Protein AF-A0A2V6YZN3-F1 (afdb_monomer_lite)

Secondary structure (DSSP, 8-state):
-GGGS--EEEEEEEEESS---BT-EEEEEEEEEEEETTEEEEEEEEEEEEEEE--THHHHHHHHTT--SEEEEEEEEEEEETGGGT-PPPGGGTTTS-SEEEEEEEEEEE-

pLDDT: mean 87.93, std 9.91, range [54.09, 97.25]

Foldseek 3Di:
DCVQVDWDWAFPDKAWQDDADAQDKTKIKTWTWIAHLNQTDTDIKIKIKHWHQADDPRQPVCVVVVWHSIKIKMKIKDKDFCVSNVHDDDPVCCVPDPRIDMDIDIDIDTD

Structure (mmCIF, N/CA/C/O backbone):
data_AF-A0A2V6YZN3-F1
#
_entry.id   AF-A0A2V6YZN3-F1
#
loop_
_atom_site.group_PDB
_atom_site.id
_atom_site.type_symbol
_atom_site.label_atom_id
_atom_site.label_alt_id
_atom_site.label_comp_id
_atom_site.label_asym_id
_atom_site.label_entity_id
_atom_site.label_seq_id
_atom_site.pdbx_PDB_ins_code
_atom_site.Cartn_x
_atom_site.Cartn_y
_atom_site.Cartn_z
_atom_site.occupancy
_atom_site.B_iso_or_equiv
_atom_site.auth_seq_id
_atom_site.auth_comp_id
_atom_site.auth_asym_id
_atom_site.auth_atom_id
_atom_site.pdbx_PDB_model_num
ATOM 1 N N . ASP A 1 1 ? -1.473 -11.751 24.079 1.00 54.09 1 ASP A N 1
ATOM 2 C CA . ASP A 1 1 ? -2.280 -11.830 22.847 1.00 54.09 1 ASP A CA 1
ATOM 3 C C . ASP A 1 1 ? -1.435 -11.421 21.644 1.00 54.09 1 ASP A C 1
ATOM 5 O O . ASP A 1 1 ? -1.293 -10.243 21.346 1.00 54.09 1 ASP A O 1
ATOM 9 N N . GLU A 1 2 ? -0.798 -12.391 20.991 1.00 62.28 2 GLU A N 1
ATOM 10 C CA . GLU A 1 2 ? 0.185 -12.177 19.911 1.00 62.28 2 GLU A CA 1
ATOM 11 C C . GLU A 1 2 ? -0.453 -11.678 18.598 1.00 62.28 2 GLU A C 1
ATOM 13 O O . GLU A 1 2 ? 0.189 -11.054 17.762 1.00 62.28 2 GLU A O 1
ATOM 18 N N . ILE A 1 3 ? -1.764 -11.866 18.455 1.00 56.69 3 ILE A N 1
ATOM 19 C CA . ILE A 1 3 ? -2.523 -11.602 17.224 1.00 56.69 3 ILE A CA 1
ATOM 20 C C . ILE A 1 3 ? -2.708 -10.094 16.940 1.00 56.69 3 ILE A C 1
ATOM 22 O O . ILE A 1 3 ? -2.969 -9.711 15.807 1.00 56.69 3 ILE A O 1
ATOM 26 N N . ASN A 1 4 ? -2.545 -9.215 17.936 1.00 62.38 4 ASN A N 1
ATOM 27 C CA . ASN A 1 4 ? -2.563 -7.756 17.726 1.00 62.38 4 ASN A CA 1
ATOM 28 C C . ASN A 1 4 ? -1.164 -7.165 17.496 1.00 62.38 4 ASN A C 1
ATOM 30 O O . ASN A 1 4 ? -1.015 -5.946 17.466 1.00 62.38 4 ASN A O 1
ATOM 34 N N . ARG A 1 5 ? -0.134 -8.009 17.373 1.00 75.69 5 ARG A N 1
ATOM 35 C CA . ARG A 1 5 ? 1.254 -7.554 17.253 1.00 75.69 5 ARG A CA 1
ATOM 36 C C . ARG A 1 5 ? 1.543 -6.865 15.922 1.00 75.69 5 ARG A C 1
ATOM 38 O O . ARG A 1 5 ? 2.431 -6.020 15.872 1.00 75.69 5 ARG A O 1
ATOM 45 N N . TYR A 1 6 ? 0.807 -7.211 14.867 1.00 82.50 6 TYR A N 1
ATOM 46 C CA . TYR A 1 6 ? 1.089 -6.747 13.513 1.00 82.50 6 TYR A CA 1
ATOM 47 C C . TYR A 1 6 ? -0.139 -6.101 12.872 1.00 82.50 6 TYR A C 1
ATOM 49 O O . TYR A 1 6 ? -1.253 -6.618 12.967 1.00 82.50 6 TYR A O 1
ATOM 57 N N . ALA A 1 7 ? 0.087 -4.981 12.188 1.00 88.62 7 ALA A N 1
ATOM 58 C CA . ALA A 1 7 ? -0.807 -4.506 11.145 1.00 88.62 7 ALA A CA 1
ATOM 59 C C . ALA A 1 7 ? -0.426 -5.218 9.844 1.00 88.62 7 ALA A C 1
ATOM 61 O O . ALA A 1 7 ? 0.756 -5.295 9.508 1.00 88.62 7 ALA A O 1
ATOM 62 N N . VAL A 1 8 ? -1.412 -5.757 9.132 1.00 91.81 8 VAL A N 1
ATOM 63 C CA . VAL A 1 8 ? -1.180 -6.533 7.908 1.00 91.81 8 VAL A CA 1
ATOM 64 C C . VAL A 1 8 ? -1.928 -5.880 6.761 1.00 91.81 8 VAL A C 1
ATOM 66 O O . VAL A 1 8 ? -3.126 -5.635 6.871 1.00 91.81 8 VAL A O 1
ATOM 69 N N . PHE A 1 9 ? -1.230 -5.617 5.660 1.00 93.50 9 PHE A N 1
ATOM 70 C CA . PHE A 1 9 ? -1.829 -5.159 4.413 1.00 93.50 9 PHE A CA 1
ATOM 71 C C . PHE A 1 9 ? -1.690 -6.260 3.365 1.00 93.50 9 PHE A C 1
ATOM 73 O O . PHE A 1 9 ? -0.574 -6.614 2.985 1.00 93.50 9 PHE A O 1
ATOM 80 N N . VAL A 1 10 ? -2.813 -6.809 2.908 1.00 95.12 10 VAL A N 1
ATOM 81 C CA . VAL A 1 10 ? -2.838 -7.838 1.862 1.00 95.12 10 VAL A CA 1
ATOM 82 C C . VAL A 1 10 ? -3.229 -7.182 0.548 1.00 95.12 10 VAL A C 1
ATOM 84 O O . VAL A 1 10 ? -4.347 -6.695 0.411 1.00 95.12 10 VAL A O 1
ATOM 87 N N . VAL A 1 11 ? -2.311 -7.160 -0.417 1.00 95.12 11 VAL A N 1
ATOM 88 C CA . VAL A 1 11 ? -2.580 -6.623 -1.757 1.00 95.12 11 VAL A CA 1
ATOM 89 C C . VAL A 1 11 ? -3.566 -7.541 -2.480 1.00 95.12 11 VAL A C 1
ATOM 91 O O . VAL A 1 11 ? -3.331 -8.743 -2.585 1.00 95.12 11 VAL A O 1
ATOM 94 N N . THR A 1 12 ? -4.652 -6.972 -3.000 1.00 97.12 12 THR A N 1
ATOM 95 C CA . THR A 1 12 ? -5.684 -7.686 -3.774 1.00 97.12 12 THR A CA 1
ATOM 96 C C . THR A 1 12 ? -5.698 -7.280 -5.245 1.00 97.12 12 THR A C 1
ATOM 98 O O . THR A 1 12 ? -6.213 -8.017 -6.082 1.00 97.12 12 THR A O 1
ATOM 101 N N . GLY A 1 13 ? -5.103 -6.137 -5.594 1.00 96.00 13 GLY A N 1
ATOM 102 C CA . GLY A 1 13 ? -4.959 -5.710 -6.981 1.00 96.00 13 GLY A CA 1
ATOM 103 C C . GLY A 1 13 ? -4.077 -4.478 -7.131 1.00 96.00 13 GLY A C 1
ATOM 104 O O . GLY A 1 13 ? -3.896 -3.706 -6.191 1.00 96.00 13 GLY A O 1
ATOM 105 N N . VAL A 1 14 ? -3.535 -4.282 -8.330 1.00 95.06 14 VAL A N 1
ATOM 106 C CA . VAL A 1 14 ? -2.730 -3.108 -8.679 1.00 95.06 14 VAL A CA 1
ATOM 107 C C . VAL A 1 14 ? -3.182 -2.590 -10.037 1.00 95.06 14 VAL A C 1
ATOM 109 O O . VAL A 1 14 ? -3.257 -3.348 -11.000 1.00 95.06 14 VAL A O 1
ATOM 112 N N . GLU A 1 15 ? -3.471 -1.296 -10.112 1.00 96.38 15 GLU A N 1
ATOM 113 C CA . GLU A 1 15 ? -3.777 -0.586 -11.352 1.00 96.38 15 GLU A CA 1
ATOM 114 C C . GLU A 1 15 ? -2.631 0.376 -11.647 1.00 96.38 15 GLU A C 1
ATOM 116 O O . GLU A 1 15 ? -2.369 1.286 -10.863 1.00 96.38 15 GLU A O 1
ATOM 121 N N . ILE A 1 16 ? -1.931 0.181 -12.762 1.00 95.44 16 ILE A N 1
ATOM 122 C CA . ILE A 1 16 ? -0.812 1.038 -13.164 1.00 95.44 16 ILE A CA 1
ATOM 123 C C . ILE A 1 16 ? -1.309 1.998 -14.245 1.00 95.44 16 ILE A C 1
ATOM 125 O O . ILE A 1 16 ? -1.927 1.578 -15.219 1.00 95.44 16 ILE A O 1
ATOM 129 N N . GLY A 1 17 ? -1.030 3.290 -14.083 1.00 93.75 17 GLY A N 1
ATOM 130 C CA . GLY A 1 17 ? -1.502 4.348 -14.979 1.00 93.75 17 GLY A CA 1
ATOM 131 C C . GLY A 1 17 ? -0.781 4.434 -16.330 1.00 93.75 17 GLY A C 1
ATOM 132 O O . GLY A 1 17 ? -1.037 5.369 -17.082 1.00 93.75 17 GLY A O 1
ATOM 133 N N . GLY A 1 18 ? 0.136 3.514 -16.640 1.00 92.75 18 GLY A N 1
ATOM 134 C CA . GLY A 1 18 ? 0.900 3.512 -17.886 1.00 92.75 18 GLY A CA 1
ATOM 135 C C . GLY A 1 18 ? 2.020 2.465 -17.915 1.00 92.75 18 GLY A C 1
ATOM 136 O O . GLY A 1 18 ? 2.208 1.734 -16.940 1.00 92.75 18 GLY A O 1
ATOM 137 N N . PRO A 1 19 ? 2.771 2.375 -19.027 1.00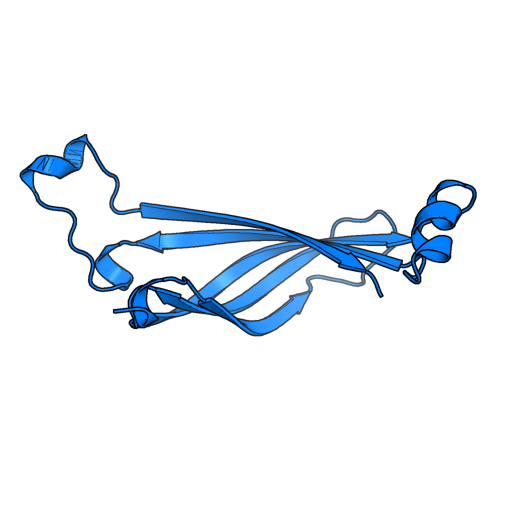 92.69 19 PRO A N 1
ATOM 138 C CA . PRO A 1 19 ? 3.923 1.485 -19.127 1.00 92.69 19 PRO A CA 1
ATOM 139 C C . PRO A 1 19 ? 5.042 1.911 -18.166 1.00 92.69 19 PRO A C 1
ATOM 141 O O . PRO A 1 19 ? 5.292 3.101 -17.973 1.00 92.69 19 PRO A O 1
ATOM 144 N N . LEU A 1 20 ? 5.731 0.929 -17.579 1.00 91.62 20 LEU A N 1
ATOM 145 C CA . LEU A 1 20 ? 6.896 1.164 -16.727 1.00 91.62 20 LEU A CA 1
ATOM 146 C C . LEU A 1 20 ? 8.141 1.367 -17.595 1.00 91.62 20 LEU A C 1
ATOM 148 O O . LEU A 1 20 ? 8.644 0.428 -18.210 1.00 91.62 20 LEU A O 1
ATOM 152 N N . GLU A 1 21 ? 8.649 2.594 -17.617 1.00 91.75 21 GLU A N 1
ATOM 153 C CA . GLU A 1 21 ? 9.883 2.960 -18.314 1.00 91.75 21 GLU A CA 1
ATOM 154 C C . GLU A 1 21 ? 11.014 3.179 -17.294 1.00 91.75 21 GLU A C 1
ATOM 156 O O . GLU A 1 21 ? 10.769 3.767 -16.234 1.00 91.75 21 GLU A O 1
ATOM 161 N N . PRO A 1 22 ? 12.253 2.731 -17.575 1.00 91.12 22 PRO A N 1
ATOM 162 C CA . PRO A 1 22 ? 13.381 2.945 -16.674 1.00 91.12 22 PRO A CA 1
ATOM 163 C C . PRO A 1 22 ? 13.580 4.424 -16.321 1.00 91.12 22 PRO A C 1
ATOM 165 O O . PRO A 1 22 ? 13.628 5.282 -17.199 1.00 91.12 22 PRO A O 1
ATOM 168 N N . GLY A 1 23 ? 13.715 4.720 -15.029 1.00 89.06 23 GLY A N 1
ATOM 169 C CA . GLY A 1 23 ? 13.919 6.070 -14.501 1.00 89.06 23 GLY A CA 1
ATOM 170 C C . GLY A 1 23 ? 12.660 6.940 -14.454 1.00 89.06 23 GLY A C 1
ATOM 171 O O . GLY A 1 23 ? 12.710 8.033 -13.893 1.00 89.06 23 GLY A O 1
ATOM 172 N N . ARG A 1 24 ? 11.524 6.473 -14.989 1.00 93.19 24 ARG A N 1
ATOM 173 C CA . ARG A 1 24 ? 10.262 7.216 -14.983 1.00 93.19 24 ARG A CA 1
ATOM 174 C C . ARG A 1 24 ? 9.386 6.803 -13.809 1.00 93.19 24 ARG A C 1
ATOM 176 O O . ARG A 1 24 ? 9.217 5.622 -13.510 1.00 93.19 24 ARG A O 1
ATOM 183 N N . GLU A 1 25 ? 8.787 7.796 -13.163 1.00 94.44 25 GLU A N 1
ATOM 184 C CA . GLU A 1 25 ? 7.739 7.562 -12.178 1.00 94.44 25 GLU A CA 1
ATOM 185 C C . GLU A 1 25 ? 6.373 7.427 -12.858 1.00 94.44 25 GLU A C 1
ATOM 187 O O . GLU A 1 25 ? 5.969 8.283 -13.649 1.00 94.44 25 GLU A O 1
ATOM 192 N N . VAL A 1 26 ? 5.648 6.368 -12.504 1.00 97.25 26 VAL A N 1
ATOM 193 C CA . VAL A 1 26 ? 4.308 6.071 -13.011 1.00 97.25 26 VAL A CA 1
ATOM 194 C C . VAL A 1 26 ? 3.316 6.053 -11.842 1.00 97.25 26 VAL A C 1
ATOM 196 O O . VAL A 1 26 ? 3.581 5.397 -10.828 1.00 97.25 26 VAL A O 1
ATOM 199 N N . PRO A 1 27 ? 2.179 6.770 -11.937 1.00 97.06 27 PRO A N 1
ATOM 200 C CA . PRO A 1 27 ? 1.130 6.687 -10.929 1.00 97.06 27 PRO A CA 1
ATOM 201 C C . PRO A 1 27 ? 0.463 5.313 -10.955 1.00 97.06 27 PRO A C 1
ATOM 203 O O . PRO A 1 27 ? 0.247 4.733 -12.018 1.00 97.06 27 PRO A O 1
ATOM 206 N N . ALA A 1 28 ? 0.111 4.804 -9.782 1.00 96.94 28 ALA A N 1
ATOM 207 C CA . ALA A 1 28 ? -0.592 3.544 -9.623 1.00 96.94 28 ALA A CA 1
ATOM 208 C C . ALA A 1 28 ? -1.601 3.625 -8.472 1.00 96.94 28 ALA A C 1
ATOM 210 O O . ALA A 1 28 ? -1.495 4.480 -7.594 1.00 96.94 28 ALA A O 1
ATOM 211 N N . LYS A 1 29 ? -2.566 2.708 -8.464 1.00 96.81 29 LYS A N 1
ATOM 212 C CA . LYS A 1 29 ? -3.459 2.459 -7.333 1.00 96.81 29 LYS A CA 1
ATOM 213 C C . LYS A 1 29 ? -3.252 1.043 -6.832 1.00 96.81 29 LYS A C 1
ATOM 215 O O . LYS A 1 29 ? -3.320 0.094 -7.611 1.00 96.81 29 LYS A O 1
ATOM 220 N N . VAL A 1 30 ? -3.021 0.900 -5.533 1.00 96.12 30 VAL A N 1
ATOM 221 C CA . VAL A 1 30 ? -2.879 -0.403 -4.878 1.00 96.12 30 VAL A CA 1
ATOM 222 C C . VAL A 1 30 ? -4.148 -0.677 -4.089 1.00 96.12 30 VAL A C 1
ATOM 224 O O . VAL A 1 30 ? -4.465 0.039 -3.142 1.00 96.12 30 VAL A O 1
ATOM 227 N N . LYS A 1 31 ? -4.884 -1.709 -4.490 1.00 97.00 31 LYS A N 1
ATOM 228 C CA . LYS A 1 31 ? -6.048 -2.217 -3.765 1.00 97.00 31 LYS A CA 1
ATOM 229 C C . LYS A 1 31 ? -5.587 -3.287 -2.789 1.00 97.00 31 LYS A C 1
ATOM 231 O O . LYS A 1 31 ? -4.748 -4.126 -3.131 1.00 97.00 31 LYS A O 1
ATOM 236 N N . GLY A 1 32 ? -6.136 -3.274 -1.585 1.00 96.06 32 GLY A N 1
ATOM 237 C CA . GLY A 1 32 ? -5.824 -4.293 -0.600 1.00 96.06 32 GLY A CA 1
ATOM 238 C C . GLY A 1 32 ? -6.732 -4.255 0.611 1.00 96.06 32 GLY A C 1
ATOM 239 O O . GLY A 1 32 ? -7.531 -3.338 0.785 1.00 96.06 32 GLY A O 1
ATOM 240 N N . THR A 1 33 ? -6.568 -5.258 1.460 1.00 96.69 33 THR A N 1
ATOM 241 C CA . THR A 1 33 ? -7.255 -5.357 2.742 1.00 96.69 33 THR A CA 1
ATOM 242 C C . THR A 1 33 ? -6.264 -5.014 3.850 1.00 96.69 33 THR A C 1
ATOM 244 O O . THR A 1 33 ? -5.288 -5.736 4.076 1.00 96.69 33 THR A O 1
ATOM 247 N N . LEU A 1 34 ? -6.509 -3.907 4.553 1.00 95.12 34 LEU A N 1
ATOM 248 C CA . LEU A 1 34 ? -5.754 -3.506 5.735 1.00 95.12 34 LEU A CA 1
ATOM 249 C C . LEU A 1 34 ? -6.415 -4.098 6.980 1.00 95.12 34 LEU A C 1
ATOM 251 O O . LEU A 1 34 ? -7.553 -3.775 7.311 1.00 95.12 34 LEU A O 1
ATOM 255 N N . THR A 1 35 ? -5.680 -4.928 7.710 1.00 93.19 35 THR A N 1
ATOM 256 C CA . THR A 1 35 ? -6.105 -5.485 8.993 1.00 93.19 35 THR A CA 1
ATOM 257 C C . THR A 1 35 ? -5.303 -4.858 10.119 1.00 93.19 35 THR A C 1
ATOM 259 O O . THR A 1 35 ? -4.103 -5.094 10.258 1.00 93.19 35 THR A O 1
ATOM 262 N N . VAL A 1 36 ? -5.993 -4.105 10.972 1.00 91.38 36 VAL A N 1
ATOM 263 C CA . VAL A 1 36 ? -5.461 -3.604 12.245 1.00 91.38 36 VAL A CA 1
ATOM 264 C C . VAL A 1 36 ? -6.376 -4.109 13.350 1.00 91.38 36 VAL A C 1
ATOM 266 O O . VAL A 1 36 ? -7.596 -4.033 13.226 1.00 91.38 36 VAL A O 1
ATOM 269 N N . LYS A 1 37 ? -5.809 -4.673 14.424 1.00 88.75 37 LYS A N 1
ATOM 270 C CA . LYS A 1 37 ? -6.576 -5.182 15.580 1.00 88.75 37 LYS A CA 1
ATOM 271 C C . LYS A 1 37 ? -7.729 -6.127 15.177 1.00 88.75 37 LYS A C 1
ATOM 273 O O . LYS A 1 37 ? -8.847 -6.022 15.680 1.00 88.75 37 LYS A O 1
ATOM 278 N N . ARG A 1 38 ? -7.462 -7.047 14.238 1.00 85.62 38 ARG A N 1
ATOM 279 C CA . ARG A 1 38 ? -8.431 -8.026 13.690 1.00 85.62 38 ARG A CA 1
ATOM 280 C C . ARG A 1 38 ? -9.655 -7.411 12.992 1.00 85.62 38 ARG A C 1
ATOM 282 O O . ARG A 1 38 ? -10.652 -8.099 12.790 1.00 85.62 38 ARG A O 1
ATOM 289 N N . ARG A 1 39 ? -9.601 -6.128 12.633 1.00 92.06 39 ARG A N 1
ATOM 290 C CA . ARG A 1 39 ? -10.634 -5.441 11.853 1.00 92.06 39 ARG A CA 1
ATOM 291 C C . ARG A 1 39 ? -10.103 -5.230 10.433 1.00 92.06 39 ARG A C 1
ATOM 293 O O . ARG A 1 39 ? -9.337 -4.283 10.233 1.00 92.06 39 ARG A O 1
ATOM 300 N N . PRO A 1 40 ? -10.428 -6.132 9.488 1.00 94.25 40 PRO A N 1
ATOM 301 C CA . PRO A 1 40 ? -10.089 -5.943 8.088 1.00 94.25 40 PRO A CA 1
ATOM 302 C C . PRO A 1 40 ? -10.974 -4.851 7.485 1.00 94.25 40 PRO A C 1
ATOM 304 O O . PRO A 1 40 ? -12.180 -4.817 7.735 1.00 94.25 40 PRO A O 1
ATOM 307 N N . ILE A 1 41 ? -10.367 -3.982 6.688 1.00 95.25 41 ILE A N 1
ATOM 308 C CA . ILE A 1 41 ? -11.056 -3.004 5.849 1.00 95.25 41 ILE A CA 1
ATOM 309 C C . ILE A 1 41 ? -10.438 -3.024 4.455 1.00 95.25 41 ILE A C 1
ATOM 311 O O . ILE A 1 41 ? -9.219 -3.149 4.315 1.00 95.25 41 ILE A O 1
ATOM 315 N N . ASP A 1 42 ? -11.268 -2.887 3.429 1.00 96.06 42 ASP A N 1
ATOM 316 C CA . ASP A 1 42 ? -10.787 -2.753 2.059 1.00 96.06 42 ASP A CA 1
ATOM 317 C C . ASP A 1 42 ? -10.438 -1.299 1.774 1.00 96.06 42 ASP A C 1
ATOM 319 O O . ASP A 1 42 ? -11.203 -0.379 2.075 1.00 96.06 42 ASP A O 1
ATOM 323 N N . VAL A 1 43 ? -9.259 -1.092 1.203 1.00 95.62 43 VAL A N 1
ATOM 324 C CA . VAL A 1 43 ? -8.704 0.233 0.956 1.00 95.62 43 VAL A CA 1
ATOM 325 C C . VAL A 1 43 ? -8.029 0.296 -0.407 1.00 95.62 43 VAL A C 1
ATOM 327 O O . VAL A 1 43 ? -7.536 -0.698 -0.948 1.00 95.62 43 VAL A O 1
ATOM 330 N N . VAL A 1 44 ? -7.988 1.507 -0.955 1.00 96.00 44 VAL A N 1
ATOM 331 C CA . VAL A 1 44 ? -7.233 1.831 -2.163 1.00 96.00 44 VAL A CA 1
ATOM 332 C C . VAL A 1 44 ? -6.220 2.901 -1.793 1.00 96.00 44 VAL A C 1
ATOM 334 O O . VAL A 1 44 ? -6.598 3.965 -1.312 1.00 96.00 44 VAL A O 1
ATOM 337 N N . ALA A 1 45 ? -4.942 2.601 -1.992 1.00 95.56 45 ALA A N 1
ATOM 338 C CA . ALA A 1 45 ? -3.842 3.508 -1.711 1.00 95.56 45 ALA A CA 1
ATOM 339 C C . ALA A 1 45 ? -3.295 4.101 -3.012 1.00 95.56 45 ALA A C 1
ATOM 341 O O . ALA A 1 45 ? -3.115 3.386 -4.006 1.00 95.56 45 ALA A O 1
ATOM 342 N N . ASP A 1 46 ? -3.012 5.401 -2.991 1.00 95.94 46 ASP A N 1
ATOM 343 C CA . ASP A 1 46 ? -2.303 6.058 -4.082 1.00 95.94 46 ASP A CA 1
ATOM 344 C C . ASP A 1 46 ? -0.824 5.689 -4.007 1.00 95.94 46 ASP A C 1
ATOM 346 O O . ASP A 1 46 ? -0.177 5.819 -2.961 1.00 95.94 46 ASP A O 1
ATOM 350 N N . ALA A 1 47 ? -0.283 5.244 -5.137 1.00 96.81 47 ALA A N 1
ATOM 351 C CA . ALA A 1 47 ? 1.088 4.792 -5.243 1.00 96.81 47 ALA A CA 1
ATOM 352 C C . ALA A 1 47 ? 1.824 5.424 -6.427 1.00 96.81 47 ALA A C 1
ATOM 354 O O . ALA A 1 47 ? 1.244 5.881 -7.414 1.00 96.81 47 ALA A O 1
ATOM 355 N N . ARG A 1 48 ? 3.147 5.432 -6.317 1.00 97.06 48 ARG A N 1
ATOM 356 C CA . ARG A 1 48 ? 4.103 5.812 -7.349 1.00 97.06 48 ARG A CA 1
ATOM 357 C C . ARG A 1 48 ? 5.093 4.676 -7.515 1.00 97.06 48 ARG A C 1
ATOM 359 O O . ARG A 1 48 ? 5.728 4.260 -6.547 1.00 97.06 48 ARG A O 1
ATOM 366 N N . ILE A 1 49 ? 5.203 4.180 -8.740 1.00 95.94 49 ILE A N 1
ATOM 367 C CA . ILE A 1 49 ? 6.118 3.101 -9.096 1.00 95.94 49 ILE A CA 1
ATOM 368 C C . ILE A 1 49 ? 7.237 3.699 -9.940 1.00 95.94 49 ILE A C 1
ATOM 370 O O . ILE A 1 49 ? 6.980 4.405 -10.913 1.00 95.94 49 ILE A O 1
ATOM 374 N N . THR A 1 50 ? 8.477 3.404 -9.575 1.00 95.25 50 THR A N 1
ATOM 375 C CA . THR A 1 50 ? 9.659 3.746 -10.365 1.00 95.25 50 THR A CA 1
ATOM 376 C C . THR A 1 50 ? 10.398 2.465 -10.692 1.00 95.25 50 THR A C 1
ATOM 378 O O . THR A 1 50 ? 10.853 1.757 -9.794 1.00 95.25 50 THR A O 1
ATOM 381 N N . TYR A 1 51 ? 10.526 2.174 -11.982 1.00 92.50 51 TYR A N 1
ATOM 382 C CA . TYR A 1 51 ? 11.382 1.096 -1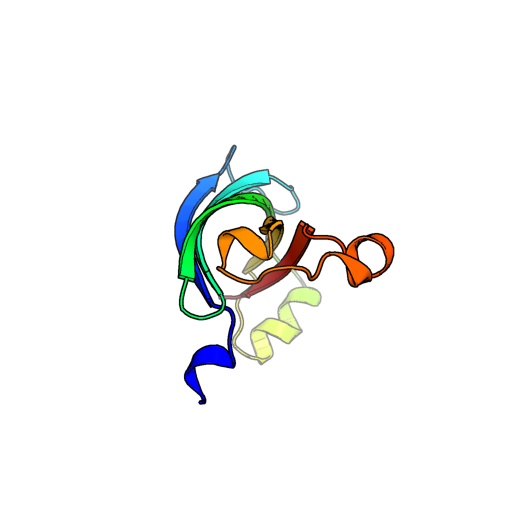2.452 1.00 92.50 51 TYR A CA 1
ATOM 383 C C . TYR A 1 51 ? 12.795 1.633 -12.658 1.00 92.50 51 TYR A C 1
ATOM 385 O O . TYR A 1 51 ? 12.996 2.625 -13.353 1.00 92.50 51 TYR A O 1
ATOM 393 N N . LEU A 1 52 ? 13.780 0.995 -12.045 1.00 89.44 52 LEU A N 1
ATOM 394 C CA . LEU A 1 52 ? 15.189 1.319 -12.180 1.00 89.44 52 LEU A CA 1
ATOM 395 C C . LEU A 1 52 ? 15.901 0.109 -12.771 1.00 89.44 52 LEU A C 1
ATOM 397 O O . LEU A 1 52 ? 15.796 -1.008 -12.265 1.00 89.44 52 LEU A O 1
ATOM 401 N N . ARG A 1 53 ? 16.650 0.350 -13.844 1.00 86.06 53 ARG A N 1
ATOM 402 C CA . ARG A 1 53 ? 17.537 -0.644 -14.435 1.00 86.06 53 ARG A CA 1
ATOM 403 C C . ARG A 1 53 ? 18.967 -0.230 -14.139 1.00 86.06 53 ARG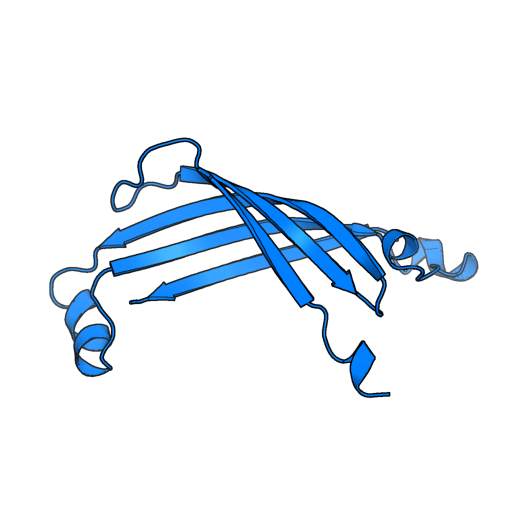 A C 1
ATOM 405 O O . ARG A 1 53 ? 19.492 0.681 -14.775 1.00 86.06 53 ARG A O 1
ATOM 412 N N . LEU A 1 54 ? 19.572 -0.884 -13.156 1.00 82.31 54 LEU A N 1
ATOM 413 C CA . LEU A 1 54 ? 20.950 -0.628 -12.764 1.00 82.31 54 LEU A CA 1
ATOM 414 C C . LEU A 1 54 ? 21.894 -1.069 -13.887 1.00 82.31 54 LEU A C 1
ATOM 416 O O . LEU A 1 54 ? 21.709 -2.121 -14.509 1.00 82.31 54 LEU A O 1
ATOM 420 N N . SER A 1 55 ? 22.922 -0.266 -14.151 1.00 77.12 55 SER A N 1
ATOM 421 C CA . SER A 1 55 ? 23.938 -0.564 -15.161 1.00 77.12 55 SER A CA 1
ATOM 422 C C . SER A 1 55 ? 25.336 -0.201 -14.663 1.00 77.12 55 SER A C 1
ATOM 424 O O . SER A 1 55 ? 25.492 0.573 -13.722 1.00 77.12 55 SER A O 1
ATOM 426 N N . GLY A 1 56 ? 26.360 -0.805 -15.270 1.00 78.38 56 GLY A N 1
ATOM 427 C CA . GLY A 1 56 ? 27.753 -0.544 -14.909 1.00 78.38 56 GLY A CA 1
ATOM 428 C C . GLY A 1 56 ? 28.079 -0.886 -13.442 1.00 78.38 56 GLY A C 1
ATOM 429 O O . GLY A 1 56 ? 27.575 -1.893 -12.934 1.00 78.38 56 GLY A O 1
ATOM 430 N N . PRO A 1 57 ? 28.903 -0.068 -12.757 1.00 75.00 57 PRO A N 1
ATOM 431 C CA . PRO A 1 57 ? 29.347 -0.320 -11.381 1.00 75.00 57 PRO A CA 1
ATOM 432 C C . PRO A 1 57 ? 28.200 -0.466 -10.372 1.00 75.00 57 PRO A C 1
ATOM 434 O O . PRO A 1 57 ? 28.293 -1.260 -9.438 1.00 75.00 57 PRO A O 1
ATOM 437 N N . GLU A 1 58 ? 27.090 0.248 -10.581 1.00 71.56 58 GLU A N 1
ATOM 438 C CA . GLU A 1 58 ? 25.915 0.224 -9.697 1.00 71.56 58 GLU A CA 1
ATOM 439 C C . GLU A 1 58 ? 25.204 -1.139 -9.696 1.00 71.56 58 GLU A C 1
ATOM 441 O O . GLU A 1 58 ? 24.532 -1.493 -8.729 1.00 71.56 58 GLU A O 1
ATOM 446 N N . ALA A 1 59 ? 25.384 -1.940 -10.753 1.00 74.06 59 ALA A N 1
ATOM 447 C CA . ALA A 1 59 ? 24.829 -3.287 -10.850 1.00 74.06 59 ALA A CA 1
ATOM 448 C C . ALA A 1 59 ? 25.749 -4.370 -10.260 1.00 74.06 59 ALA A C 1
ATOM 450 O O . ALA A 1 59 ? 25.296 -5.496 -10.058 1.00 74.06 59 ALA A O 1
ATOM 451 N N . GLU A 1 60 ? 27.029 -4.084 -9.989 1.00 72.94 60 GLU A N 1
ATOM 452 C CA . GLU A 1 60 ? 27.967 -5.112 -9.519 1.00 72.94 60 GLU A CA 1
ATOM 453 C C . GLU A 1 60 ? 27.680 -5.571 -8.091 1.00 72.94 60 GLU A C 1
ATOM 455 O O . GLU A 1 60 ? 27.729 -6.770 -7.816 1.00 72.94 60 GLU A O 1
ATOM 460 N N . ALA A 1 61 ? 27.367 -4.643 -7.185 1.00 70.38 61 ALA A N 1
ATOM 461 C CA . ALA A 1 61 ? 27.101 -4.981 -5.790 1.00 70.38 61 ALA A CA 1
ATOM 462 C C . ALA A 1 61 ? 25.828 -5.842 -5.619 1.00 70.38 61 ALA A C 1
ATOM 464 O O . ALA A 1 61 ? 25.942 -6.894 -4.988 1.00 70.38 61 ALA A O 1
ATOM 465 N N . PRO A 1 62 ? 24.667 -5.503 -6.227 1.00 65.62 62 PRO A N 1
ATOM 466 C CA . PRO A 1 62 ? 23.485 -6.371 -6.224 1.00 65.62 62 PRO A CA 1
ATOM 467 C C . PRO A 1 62 ? 23.746 -7.740 -6.865 1.00 65.62 62 PRO A C 1
ATOM 469 O O . PRO A 1 62 ? 23.368 -8.766 -6.308 1.00 65.62 62 PRO A O 1
ATOM 472 N N . ARG A 1 63 ? 24.469 -7.786 -7.995 1.00 68.94 63 ARG A N 1
ATOM 473 C CA . ARG A 1 63 ? 24.795 -9.056 -8.670 1.00 68.94 63 ARG A CA 1
ATOM 474 C C . ARG A 1 63 ? 25.618 -9.991 -7.790 1.00 68.94 63 ARG A C 1
ATOM 476 O O . ARG A 1 63 ? 25.385 -11.195 -7.802 1.00 68.94 63 ARG A O 1
ATOM 483 N N . ARG A 1 64 ? 26.569 -9.453 -7.019 1.00 71.00 64 ARG A N 1
ATOM 484 C CA . ARG A 1 64 ? 27.396 -10.243 -6.090 1.00 71.00 64 ARG A CA 1
ATOM 485 C C . ARG A 1 64 ? 26.590 -10.812 -4.918 1.00 71.00 64 ARG A C 1
ATOM 487 O O . ARG A 1 64 ? 26.976 -11.847 -4.389 1.00 71.00 64 ARG A O 1
ATOM 494 N N . SER A 1 65 ? 25.482 -10.177 -4.535 1.00 69.88 65 SER A N 1
ATOM 495 C CA . SER A 1 65 ? 24.557 -10.667 -3.503 1.00 69.88 65 SER A CA 1
ATOM 496 C C . SER A 1 65 ? 23.389 -11.494 -4.055 1.00 69.88 65 SER A C 1
ATOM 498 O O . SER A 1 65 ? 22.512 -11.886 -3.290 1.00 69.88 65 SER A O 1
ATOM 500 N N . GLY A 1 66 ? 23.395 -11.811 -5.355 1.00 67.62 66 GLY A N 1
ATOM 501 C CA . GLY A 1 66 ? 22.373 -12.638 -6.000 1.00 67.62 66 GLY A CA 1
ATOM 502 C C . GLY A 1 66 ? 21.130 -11.875 -6.462 1.00 67.62 66 GLY A C 1
ATOM 503 O O . GLY A 1 66 ? 20.195 -12.510 -6.938 1.00 67.62 66 GLY A O 1
ATOM 504 N N . PHE A 1 67 ? 21.126 -10.542 -6.370 1.00 72.44 67 PHE A N 1
ATOM 505 C CA . PHE A 1 67 ? 20.045 -9.695 -6.869 1.00 72.44 67 PHE A CA 1
ATOM 506 C C . PHE A 1 67 ? 20.278 -9.271 -8.326 1.00 72.44 67 PHE A C 1
ATOM 508 O O . PHE A 1 67 ? 21.388 -8.936 -8.754 1.00 72.44 67 PHE A O 1
ATOM 515 N N . GLY A 1 68 ? 19.201 -9.257 -9.102 1.00 75.88 68 GLY A N 1
ATOM 516 C CA . GLY A 1 68 ? 19.160 -8.772 -10.468 1.00 75.88 68 GLY A CA 1
ATOM 517 C C . GLY A 1 68 ? 19.353 -7.252 -10.566 1.00 75.88 68 GLY A C 1
ATOM 518 O O . GLY A 1 68 ? 19.157 -6.516 -9.601 1.00 75.88 68 GLY A O 1
ATOM 519 N N . PRO A 1 69 ? 19.712 -6.744 -11.759 1.00 81.25 69 PRO A N 1
ATOM 520 C CA . PRO A 1 69 ? 19.864 -5.307 -12.004 1.00 81.25 69 PRO A CA 1
ATOM 521 C C . PRO A 1 69 ? 18.520 -4.561 -12.090 1.00 81.25 69 PRO A C 1
ATOM 523 O O . PRO A 1 69 ? 18.504 -3.350 -12.296 1.00 81.25 69 PRO A O 1
ATOM 526 N N . GLU A 1 70 ? 17.400 -5.276 -12.006 1.00 86.69 70 GLU A N 1
ATOM 527 C CA . GLU A 1 70 ? 16.051 -4.730 -12.098 1.00 86.69 70 GLU A CA 1
ATOM 528 C C . GLU A 1 70 ? 15.531 -4.428 -10.696 1.00 86.69 70 GLU A C 1
ATOM 530 O O . GLU A 1 70 ? 15.421 -5.318 -9.850 1.00 86.69 70 GLU A O 1
ATOM 535 N N . VAL A 1 71 ? 15.210 -3.161 -10.463 1.00 89.81 71 VAL A N 1
ATOM 536 C CA . VAL A 1 71 ? 14.739 -2.667 -9.175 1.00 89.81 71 VAL A CA 1
ATOM 537 C C . VAL A 1 71 ? 13.422 -1.936 -9.381 1.00 89.81 71 VAL A C 1
ATOM 539 O O . VAL A 1 71 ? 13.303 -1.073 -10.249 1.00 89.81 71 VAL A O 1
ATOM 542 N N . LEU A 1 72 ? 12.423 -2.253 -8.568 1.00 92.56 72 LEU A N 1
ATOM 543 C CA . LEU A 1 72 ? 11.161 -1.526 -8.516 1.00 92.56 72 LEU A CA 1
ATOM 544 C C . LEU A 1 72 ? 11.065 -0.810 -7.179 1.00 92.56 72 LEU A C 1
ATOM 546 O O . LEU A 1 72 ? 11.028 -1.445 -6.129 1.00 92.56 72 LEU A O 1
ATOM 550 N N . ARG A 1 73 ? 10.990 0.517 -7.216 1.00 94.44 73 ARG A N 1
ATOM 551 C CA . ARG A 1 73 ? 10.634 1.307 -6.042 1.00 94.44 73 ARG A CA 1
ATOM 552 C C . ARG A 1 73 ? 9.140 1.580 -6.061 1.00 94.44 73 ARG A C 1
ATOM 554 O O . ARG A 1 73 ? 8.625 2.104 -7.047 1.00 94.44 73 ARG A O 1
ATOM 561 N N . VAL A 1 74 ? 8.454 1.248 -4.977 1.00 94.88 74 VAL A N 1
ATOM 562 C CA . VAL A 1 74 ? 7.021 1.485 -4.799 1.00 94.88 74 VAL A CA 1
ATOM 563 C C . VAL A 1 74 ? 6.838 2.378 -3.587 1.00 94.88 74 VAL A C 1
ATOM 565 O O . VAL A 1 74 ? 7.107 1.971 -2.461 1.00 94.88 74 VAL A O 1
ATOM 568 N N . ARG A 1 75 ? 6.360 3.596 -3.824 1.00 96.81 75 ARG A N 1
ATOM 569 C CA . ARG A 1 75 ? 5.982 4.538 -2.771 1.00 96.81 75 ARG A CA 1
ATOM 570 C C . ARG A 1 75 ? 4.477 4.606 -2.705 1.00 96.81 75 ARG A C 1
ATOM 572 O O . ARG A 1 75 ? 3.852 4.883 -3.720 1.00 96.81 75 ARG A O 1
ATOM 579 N N . THR A 1 76 ? 3.891 4.367 -1.545 1.00 95.62 76 THR A N 1
ATOM 580 C CA . THR A 1 76 ? 2.440 4.394 -1.375 1.00 95.62 76 THR A CA 1
ATOM 581 C C . THR A 1 76 ? 2.056 5.168 -0.131 1.00 95.62 76 THR A C 1
ATOM 583 O O . THR A 1 76 ? 2.755 5.126 0.883 1.00 95.62 76 THR A O 1
ATOM 586 N N . ARG A 1 77 ? 0.924 5.866 -0.216 1.00 94.69 77 ARG A N 1
ATOM 587 C CA . ARG A 1 77 ? 0.320 6.580 0.903 1.00 94.69 77 ARG A CA 1
ATOM 588 C C . ARG A 1 77 ? -1.126 6.144 1.062 1.00 94.69 77 ARG A C 1
ATOM 590 O O . ARG A 1 77 ? -1.891 6.097 0.103 1.00 94.69 77 ARG A O 1
ATOM 597 N N . LEU A 1 78 ? -1.482 5.832 2.297 1.00 93.75 78 LEU A N 1
ATOM 598 C CA . LEU A 1 78 ? -2.814 5.418 2.703 1.00 93.75 78 LEU A CA 1
ATOM 599 C C . LEU A 1 78 ? -3.227 6.228 3.928 1.00 93.75 78 LEU A C 1
ATOM 601 O O . LEU A 1 78 ? -2.410 6.509 4.805 1.00 93.75 78 LEU A O 1
ATOM 605 N N . GLN A 1 79 ? -4.506 6.571 4.002 1.00 93.88 79 GLN A N 1
ATOM 606 C CA . GLN A 1 79 ? -5.113 7.124 5.203 1.00 93.88 79 GLN A CA 1
ATOM 607 C C . GLN A 1 79 ? -6.211 6.187 5.698 1.00 93.88 79 GLN A C 1
ATOM 609 O O . GLN A 1 79 ? -6.962 5.620 4.909 1.00 93.88 79 GLN A O 1
ATOM 614 N N . THR A 1 80 ? -6.279 6.019 7.012 1.00 94.12 80 THR A N 1
ATOM 615 C CA . THR A 1 80 ? -7.324 5.272 7.721 1.00 94.12 80 THR A CA 1
ATOM 616 C C . THR A 1 80 ? -7.613 5.971 9.047 1.00 94.12 80 THR A C 1
ATOM 618 O O . THR A 1 80 ? -6.891 6.896 9.428 1.00 94.12 80 THR A O 1
ATOM 621 N N . ARG A 1 81 ? -8.654 5.570 9.774 1.00 93.94 81 ARG A N 1
ATOM 622 C CA . ARG A 1 81 ? -8.959 6.115 11.102 1.00 93.94 81 ARG A CA 1
ATOM 623 C C . ARG A 1 81 ? -8.842 5.058 12.185 1.00 93.94 81 ARG A C 1
ATOM 625 O O . ARG A 1 81 ? -9.109 3.881 11.952 1.00 93.94 81 ARG A O 1
ATOM 632 N N . PHE A 1 82 ? -8.542 5.476 13.416 1.00 91.75 82 PHE A N 1
ATOM 633 C CA . PHE A 1 82 ? -8.620 4.570 14.570 1.00 91.75 82 PHE A CA 1
ATOM 634 C C . PHE A 1 82 ? -10.012 3.925 14.667 1.00 91.75 82 PHE A C 1
ATOM 636 O O . PHE A 1 82 ? -10.135 2.713 14.874 1.00 91.75 82 PHE A O 1
ATOM 643 N N . THR A 1 83 ? -11.060 4.715 14.431 1.00 92.12 83 THR A N 1
ATOM 644 C CA . THR A 1 83 ? -12.455 4.259 14.468 1.00 92.12 83 THR A CA 1
ATOM 645 C C . THR A 1 83 ? -12.786 3.191 13.429 1.00 92.12 83 THR A C 1
ATOM 647 O O . THR A 1 83 ? -13.568 2.294 13.743 1.00 92.12 83 THR A O 1
ATOM 650 N N . ASP A 1 84 ? -12.155 3.218 12.251 1.00 92.94 84 ASP A N 1
ATOM 651 C CA . ASP A 1 84 ? -12.372 2.214 11.193 1.00 92.94 84 ASP A CA 1
ATOM 652 C C . ASP A 1 84 ? -11.893 0.823 11.647 1.00 92.94 84 ASP A C 1
ATOM 654 O O . ASP A 1 84 ? -12.399 -0.214 11.220 1.00 92.94 84 ASP A O 1
ATOM 658 N N . HIS A 1 85 ? -10.971 0.799 12.610 1.00 91.56 85 HIS A N 1
ATOM 659 C CA . HIS A 1 85 ? -10.413 -0.404 13.217 1.00 91.56 85 HIS A CA 1
ATOM 660 C C . HIS A 1 85 ? -10.967 -0.686 14.625 1.00 91.56 85 HIS A C 1
ATOM 662 O O . HIS A 1 85 ? -10.381 -1.451 15.397 1.00 91.56 85 HIS A O 1
ATOM 668 N N . GLY A 1 86 ? -12.096 -0.071 14.998 1.00 88.69 86 GLY A N 1
ATOM 669 C CA . GLY A 1 86 ? -12.725 -0.266 16.309 1.00 88.69 86 GLY A CA 1
ATOM 670 C C . GLY A 1 86 ? -11.875 0.239 17.482 1.00 88.69 86 GLY A C 1
ATOM 671 O O . GLY A 1 86 ? -11.972 -0.283 18.597 1.00 88.69 86 GLY A O 1
ATOM 672 N N . MET A 1 87 ? -11.007 1.220 17.234 1.00 89.75 87 MET A N 1
ATOM 673 C CA . MET A 1 87 ? -10.254 1.936 18.258 1.00 89.75 87 MET A CA 1
ATOM 674 C C . MET A 1 87 ? -10.907 3.303 18.461 1.00 89.75 87 MET A C 1
ATOM 676 O O . MET A 1 87 ? -10.970 4.118 17.548 1.00 89.75 87 MET A O 1
ATOM 680 N N . GLN A 1 88 ? -11.441 3.544 19.654 1.00 88.31 88 GLN A N 1
ATOM 681 C CA . GLN A 1 88 ? -12.005 4.846 19.994 1.00 88.31 88 GLN A CA 1
ATOM 682 C C . GLN A 1 88 ? -10.898 5.762 20.505 1.00 88.31 88 GLN A C 1
ATOM 684 O O . GLN A 1 88 ? -10.103 5.354 21.352 1.00 88.31 88 GLN A O 1
ATOM 689 N N . VAL A 1 89 ? -10.877 7.004 20.023 1.00 85.25 89 VAL A N 1
ATOM 690 C CA . VAL A 1 89 ? -10.089 8.074 20.640 1.00 85.25 89 VAL A CA 1
ATOM 691 C C . VAL A 1 89 ? -10.921 8.642 21.796 1.00 85.25 89 VAL A C 1
ATOM 693 O O . VAL A 1 89 ? -12.013 9.157 21.544 1.00 85.25 89 VAL A O 1
ATOM 696 N N . PRO A 1 90 ? -10.475 8.536 23.062 1.00 85.44 90 PRO A N 1
ATOM 697 C CA . PRO A 1 90 ? -11.246 9.052 24.189 1.00 85.44 90 PRO A CA 1
ATOM 698 C C . PRO A 1 90 ? -11.477 10.561 24.062 1.00 85.44 90 PRO A C 1
ATOM 700 O O . PRO A 1 90 ? -10.560 11.304 23.712 1.00 85.44 90 PRO A O 1
ATOM 703 N N . GLN A 1 91 ? -12.689 11.024 24.388 1.00 81.12 91 GLN A N 1
ATOM 704 C CA . GLN A 1 91 ? -13.097 12.420 24.178 1.00 81.12 91 GLN A CA 1
ATOM 705 C C . GLN A 1 91 ? -12.187 13.431 24.877 1.00 81.12 91 GLN A C 1
ATOM 707 O O . GLN A 1 91 ? -11.958 14.499 24.338 1.00 81.12 91 GLN A O 1
ATOM 712 N N . PHE A 1 92 ? -11.612 13.105 26.032 1.00 85.38 92 PHE A N 1
ATOM 713 C CA . PHE A 1 92 ? -10.686 13.987 26.755 1.00 85.38 92 PHE A CA 1
ATOM 714 C C . PHE A 1 92 ? -9.272 14.051 26.141 1.00 85.38 92 PHE A C 1
ATOM 716 O O . PHE A 1 92 ? -8.464 14.884 26.547 1.00 85.38 92 PHE A O 1
ATOM 723 N N . TYR A 1 93 ? -8.966 13.213 25.144 1.00 82.75 93 TYR A N 1
ATOM 724 C CA . TYR A 1 93 ? -7.695 13.212 24.413 1.00 82.75 93 TYR A CA 1
ATOM 725 C C . TYR A 1 93 ? -7.798 13.745 22.981 1.00 82.75 93 TYR A C 1
ATOM 727 O O . TYR A 1 93 ? -6.799 13.708 22.268 1.00 82.75 93 TYR A O 1
ATOM 735 N N . PHE A 1 94 ? -8.944 14.286 22.552 1.00 72.56 94 PHE A N 1
ATOM 736 C CA . PHE A 1 94 ? -9.127 14.735 21.162 1.00 72.56 94 PHE A CA 1
ATOM 737 C C . PHE A 1 94 ? -8.140 15.831 20.722 1.00 72.56 94 PHE A C 1
ATOM 739 O O . PHE A 1 94 ? -7.738 15.869 19.566 1.00 72.56 94 PHE A 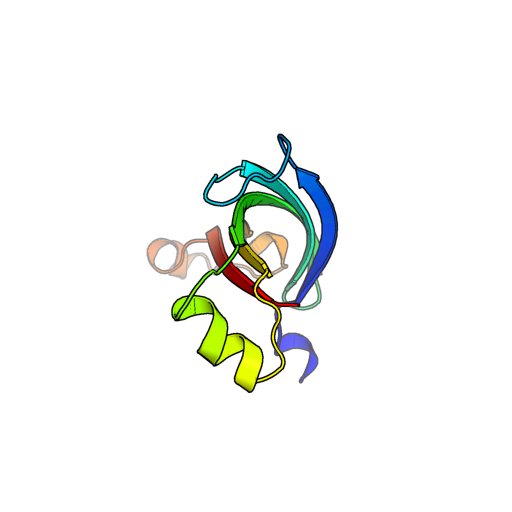O 1
ATOM 746 N N . LEU A 1 95 ? -7.697 16.690 21.651 1.00 83.69 95 LEU A N 1
ATOM 747 C CA . LEU A 1 95 ? -6.653 17.692 21.389 1.00 83.69 95 LEU A CA 1
ATOM 748 C C . LEU A 1 95 ? -5.234 17.105 21.379 1.00 83.69 95 LEU A C 1
ATOM 750 O O . LEU A 1 95 ? -4.292 17.793 21.002 1.00 83.69 95 LEU A O 1
ATOM 754 N N . ARG A 1 96 ? -5.057 15.864 21.845 1.00 87.25 96 ARG A N 1
ATOM 755 C CA . ARG A 1 96 ? -3.746 15.212 21.978 1.00 87.25 96 ARG A CA 1
ATOM 756 C C . ARG A 1 96 ? -3.474 14.186 20.887 1.00 87.25 96 ARG A C 1
ATOM 758 O O . ARG A 1 96 ? -2.313 13.969 20.561 1.00 87.25 96 ARG A O 1
ATOM 765 N N . VAL A 1 97 ? -4.508 13.531 20.361 1.00 88.50 97 VAL A N 1
ATOM 766 C CA . VAL A 1 97 ? -4.369 12.450 19.379 1.00 88.50 97 VAL A CA 1
ATOM 767 C C . VAL A 1 97 ? -5.416 12.617 18.284 1.00 88.50 97 VAL A C 1
ATOM 769 O O . VAL A 1 97 ? -6.613 12.634 18.564 1.00 88.50 97 VAL A O 1
ATOM 772 N N . SER A 1 98 ? -4.959 12.718 17.033 1.00 90.12 98 SER A N 1
ATOM 773 C CA . SER A 1 98 ? -5.843 12.718 15.864 1.00 90.12 98 SER A CA 1
ATOM 774 C C . SER A 1 98 ? -6.503 11.351 15.686 1.00 90.12 98 SER A C 1
ATOM 776 O O . SER A 1 98 ? -5.879 10.318 15.924 1.00 90.12 98 SER A O 1
ATOM 778 N N . ASN A 1 99 ? -7.756 11.334 15.222 1.00 92.06 99 ASN A N 1
ATOM 779 C CA . ASN A 1 99 ? -8.402 10.091 14.796 1.00 92.06 99 ASN A CA 1
ATOM 780 C C . ASN A 1 99 ? -7.845 9.573 13.456 1.00 92.06 99 ASN A C 1
ATOM 782 O O . ASN A 1 99 ? -8.090 8.425 13.095 1.00 92.06 99 ASN A O 1
ATOM 786 N N . GLU A 1 100 ? -7.125 10.413 12.713 1.00 93.19 100 GLU A N 1
ATOM 787 C CA . GLU A 1 100 ? -6.553 10.081 11.412 1.00 93.19 100 GLU A CA 1
ATOM 788 C C . GLU A 1 100 ? -5.174 9.440 11.559 1.00 93.19 100 GLU A C 1
ATOM 790 O O . GLU A 1 100 ? -4.306 9.928 12.285 1.00 93.19 100 GLU A O 1
ATOM 795 N N . ILE A 1 101 ? -4.972 8.353 10.823 1.00 91.81 101 ILE A N 1
ATOM 796 C CA . ILE A 1 101 ? -3.717 7.622 10.722 1.00 91.81 101 ILE A CA 1
ATOM 797 C C . ILE A 1 101 ? -3.261 7.717 9.272 1.00 91.81 101 ILE A C 1
ATOM 799 O O . ILE A 1 101 ? -3.968 7.292 8.356 1.00 91.81 101 ILE A O 1
ATOM 803 N N . GLN A 1 102 ? -2.059 8.242 9.067 1.00 93.94 102 GLN A N 1
ATOM 804 C CA . GLN A 1 102 ? -1.395 8.232 7.773 1.00 93.94 102 GLN A CA 1
ATOM 805 C C . GLN A 1 102 ? -0.316 7.159 7.761 1.00 93.94 102 GLN A C 1
ATOM 807 O O . GLN A 1 102 ? 0.557 7.128 8.625 1.00 93.94 102 GLN A O 1
ATOM 812 N N . LEU A 1 103 ? -0.389 6.288 6.764 1.00 93.00 103 LEU A N 1
ATOM 813 C CA . LEU A 1 103 ? 0.562 5.220 6.518 1.00 93.00 103 LEU A CA 1
ATOM 814 C C . LEU A 1 103 ? 1.305 5.545 5.228 1.00 93.00 103 LEU A C 1
ATOM 816 O O . LEU A 1 103 ? 0.695 5.696 4.169 1.00 93.00 103 LEU A O 1
ATOM 820 N N . GLU A 1 104 ? 2.623 5.651 5.328 1.00 94.81 104 GLU A N 1
ATOM 821 C CA . GLU A 1 104 ? 3.517 5.802 4.186 1.00 94.81 104 GLU A CA 1
ATOM 822 C C . GLU A 1 104 ? 4.445 4.601 4.130 1.00 94.81 104 GLU A C 1
ATOM 824 O O . GLU A 1 104 ? 4.983 4.160 5.147 1.00 94.81 104 GLU A O 1
ATOM 829 N N . VAL A 1 105 ? 4.596 4.048 2.935 1.00 93.50 105 VAL A N 1
A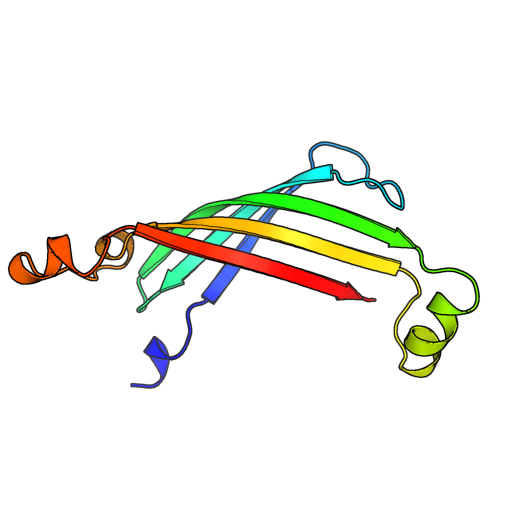TOM 830 C CA . VAL A 1 105 ? 5.413 2.866 2.698 1.00 93.50 105 VAL A CA 1
ATOM 831 C C . VAL A 1 105 ? 6.279 3.134 1.475 1.00 93.50 105 VAL A C 1
ATOM 833 O O . VAL A 1 105 ? 5.776 3.526 0.423 1.00 93.50 105 VAL A O 1
ATOM 836 N N . ASP A 1 106 ? 7.581 2.918 1.629 1.00 95.25 106 ASP A N 1
ATOM 837 C CA . ASP A 1 106 ? 8.579 2.996 0.566 1.00 95.25 106 ASP A CA 1
ATOM 838 C C . ASP A 1 106 ? 9.277 1.638 0.484 1.00 95.25 106 ASP A C 1
ATOM 840 O O . ASP A 1 106 ? 10.021 1.251 1.387 1.00 95.25 106 ASP A O 1
ATOM 844 N N . LEU A 1 107 ? 8.955 0.876 -0.558 1.00 93.06 107 LEU A N 1
ATOM 845 C CA . LEU A 1 107 ? 9.474 -0.468 -0.781 1.00 93.06 107 LEU A CA 1
ATOM 846 C C . LEU A 1 107 ? 10.423 -0.464 -1.963 1.00 93.06 107 LEU A C 1
ATOM 848 O O . LEU A 1 107 ? 10.128 0.106 -3.012 1.00 93.06 107 LEU A O 1
ATOM 852 N N . ILE A 1 108 ? 11.528 -1.180 -1.807 1.00 91.12 108 ILE A N 1
ATOM 853 C CA . ILE A 1 108 ? 12.443 -1.509 -2.891 1.00 91.12 108 ILE A CA 1
ATOM 854 C C . ILE A 1 108 ? 12.331 -3.011 -3.111 1.00 91.12 108 ILE A C 1
ATOM 856 O O . ILE A 1 108 ? 12.633 -3.804 -2.222 1.00 91.12 108 ILE A O 1
ATOM 860 N N . LEU A 1 109 ? 11.859 -3.385 -4.292 1.00 89.56 109 LEU A N 1
ATOM 861 C CA . LEU A 1 109 ? 11.717 -4.761 -4.730 1.00 89.56 109 LEU A CA 1
ATOM 862 C C . LEU A 1 109 ? 12.842 -5.058 -5.715 1.00 89.56 109 LEU A C 1
ATOM 864 O O . LEU A 1 109 ? 13.019 -4.341 -6.702 1.00 89.56 109 LEU A O 1
ATOM 868 N N . THR A 1 110 ? 13.591 -6.114 -5.442 1.00 85.12 110 THR A N 1
ATOM 869 C CA . THR A 1 110 ? 14.646 -6.631 -6.311 1.00 85.12 110 THR A CA 1
ATOM 870 C C . THR A 1 110 ? 14.291 -8.057 -6.706 1.00 85.12 110 THR A C 1
ATOM 872 O O . THR A 1 110 ? 13.637 -8.773 -5.943 1.00 85.12 110 THR A O 1
ATOM 875 N N . ARG A 1 111 ? 14.668 -8.447 -7.923 1.00 70.75 111 ARG A N 1
ATOM 876 C CA . ARG A 1 111 ? 14.574 -9.841 -8.368 1.00 70.75 111 ARG A CA 1
ATOM 877 C C . ARG A 1 111 ? 15.805 -10.626 -7.948 1.00 70.75 111 ARG A C 1
ATOM 879 O O . ARG A 1 111 ? 16.887 -10.004 -7.925 1.00 70.75 111 ARG A O 1
#

Sequence (111 aa):
DEINRYAVFVVTGVEIGGPLEPGREVPAKVKGTLTVKRRPIDVVADARITYLRLSGPEAEAPRRSGFGPEVLRVRTRLQTRFTDHGMQVPQFYFLRVSNEIQLEVDLILTR

Radius of gyr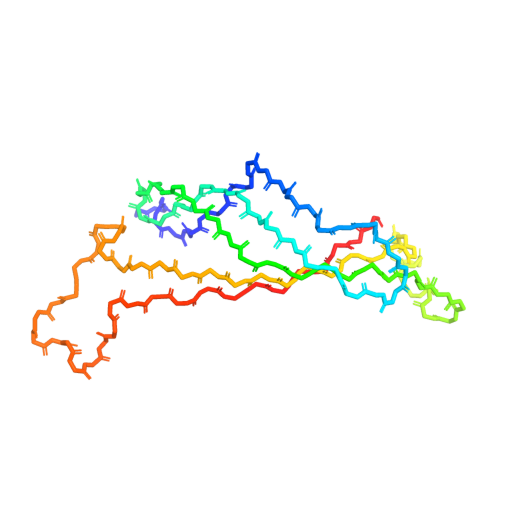ation: 18.21 Å; chains: 1; bounding box: 42×30×46 Å